Protein AF-A0A3B9KZQ4-F1 (afdb_monomer_lite)

Radius of gyration: 19.82 Å; chains: 1; bounding box: 45×34×45 Å

Secondary structure (DSSP, 8-state):
--HHHHT--S-SEEEEEEEEEEETTEEEEEEEEEEEE-SSSS-EEEEEEEEEEEEE----S-THHHHHHHHHHHHHHHHHHHHHHHHHHH-S-----SSSSPP-S---

Structure (mmCIF, N/CA/C/O backbone):
data_AF-A0A3B9KZQ4-F1
#
_entry.id   AF-A0A3B9KZQ4-F1
#
loop_
_atom_site.group_PDB
_atom_site.id
_atom_site.type_symbol
_atom_site.label_atom_id
_atom_site.label_alt_id
_atom_site.label_comp_id
_atom_site.label_asym_id
_atom_site.label_entity_id
_atom_site.label_seq_id
_atom_site.pdbx_PDB_ins_code
_atom_site.Cartn_x
_atom_site.Cartn_y
_atom_site.Cartn_z
_atom_site.occupancy
_atom_site.B_iso_or_equiv
_atom_site.auth_seq_id
_atom_site.auth_comp_id
_atom_site.auth_asym_id
_atom_site.auth_atom_id
_atom_site.pdbx_PDB_model_num
ATOM 1 N N . PRO A 1 1 ? -2.967 9.469 5.541 1.00 55.41 1 PRO A N 1
ATOM 2 C CA . PRO A 1 1 ? -2.498 8.420 6.485 1.00 55.41 1 PRO A CA 1
ATOM 3 C C . PRO A 1 1 ? -1.620 8.899 7.662 1.00 55.41 1 PRO A C 1
ATOM 5 O O . PRO A 1 1 ? -1.687 8.282 8.711 1.00 55.41 1 PRO A O 1
ATOM 8 N N . ARG A 1 2 ? -0.853 10.004 7.577 1.00 54.88 2 ARG A N 1
ATOM 9 C CA . ARG A 1 2 ? -0.024 10.456 8.726 1.00 54.88 2 ARG A CA 1
ATOM 10 C C . ARG A 1 2 ? -0.800 11.050 9.914 1.00 54.88 2 ARG A C 1
ATOM 12 O O . ARG A 1 2 ? -0.417 10.838 11.056 1.00 54.88 2 ARG A O 1
ATOM 19 N N . ARG A 1 3 ? -1.896 11.787 9.669 1.00 61.91 3 ARG A N 1
ATOM 20 C CA . ARG A 1 3 ? -2.719 12.399 10.744 1.00 61.91 3 ARG A CA 1
ATOM 21 C C . ARG A 1 3 ? -3.453 11.368 11.600 1.00 61.91 3 ARG A C 1
ATOM 23 O O . ARG A 1 3 ? -3.637 11.598 12.790 1.00 61.91 3 ARG A O 1
ATOM 30 N N . ASP A 1 4 ? -3.825 10.247 10.989 1.00 66.62 4 ASP A N 1
ATOM 31 C CA . ASP A 1 4 ? -4.449 9.094 11.649 1.00 66.62 4 ASP A CA 1
ATOM 32 C C . ASP A 1 4 ? -3.556 8.462 12.715 1.00 66.62 4 ASP A C 1
ATOM 34 O O . ASP A 1 4 ? -4.041 7.815 13.629 1.00 66.62 4 ASP A O 1
ATOM 38 N N . MET A 1 5 ? -2.250 8.682 12.597 1.00 64.38 5 MET A N 1
ATOM 39 C CA . MET A 1 5 ? -1.235 8.139 13.483 1.00 64.38 5 MET A CA 1
ATOM 40 C C . MET A 1 5 ? -0.761 9.151 14.531 1.00 64.38 5 MET A C 1
ATOM 42 O O . MET A 1 5 ? -0.470 8.767 15.657 1.00 64.38 5 MET A O 1
ATOM 46 N N . THR A 1 6 ? -0.639 10.435 14.173 1.00 65.69 6 THR A N 1
ATOM 47 C CA . THR A 1 6 ? -0.028 11.446 15.058 1.00 65.69 6 THR A CA 1
ATOM 48 C C . THR A 1 6 ? -1.026 12.326 15.794 1.00 65.69 6 THR A C 1
ATOM 50 O O . THR A 1 6 ? -0.656 12.978 16.763 1.00 65.69 6 THR A O 1
ATOM 53 N N . THR A 1 7 ? -2.263 12.434 15.304 1.00 72.94 7 THR A N 1
ATOM 54 C CA . THR A 1 7 ? -3.231 13.432 15.796 1.00 72.94 7 THR A CA 1
ATOM 55 C C . THR A 1 7 ? -4.569 12.824 16.192 1.00 72.94 7 THR A C 1
ATOM 57 O O . THR A 1 7 ? -5.278 13.403 17.006 1.00 72.94 7 THR A O 1
ATOM 60 N N . ARG A 1 8 ? -4.956 11.708 15.576 1.00 81.56 8 ARG A N 1
ATOM 61 C CA . ARG A 1 8 ? -6.271 11.094 15.755 1.00 81.56 8 ARG A CA 1
ATOM 62 C C . ARG A 1 8 ? -6.164 9.893 16.694 1.00 81.56 8 ARG A C 1
ATOM 64 O O . ARG A 1 8 ? -5.435 8.954 16.402 1.00 81.56 8 ARG A O 1
ATOM 71 N N . ASP A 1 9 ? -6.939 9.903 17.765 1.00 86.00 9 ASP A N 1
ATOM 72 C CA . ASP A 1 9 ? -7.138 8.788 18.703 1.00 86.00 9 ASP A CA 1
ATOM 73 C C . ASP A 1 9 ? -8.635 8.527 18.980 1.00 86.00 9 ASP A C 1
ATOM 75 O O . ASP A 1 9 ? -9.010 7.732 19.836 1.00 86.00 9 ASP A O 1
ATOM 79 N N . ASP A 1 10 ? -9.502 9.184 18.212 1.00 90.38 10 ASP A N 1
ATOM 80 C CA . ASP A 1 10 ? -10.956 9.258 18.365 1.00 90.38 10 ASP A CA 1
ATOM 81 C C . ASP A 1 10 ? -11.717 8.140 17.627 1.00 90.38 10 ASP A C 1
ATOM 83 O O . ASP A 1 10 ? -12.944 8.161 17.553 1.00 90.38 10 ASP A O 1
ATOM 87 N N . TYR A 1 11 ? -11.018 7.148 17.069 1.00 91.88 11 TYR A N 1
ATOM 88 C CA . TYR A 1 11 ? -11.616 5.954 16.469 1.00 91.88 11 TYR A CA 1
ATOM 89 C C . TYR A 1 11 ? -10.746 4.714 16.696 1.00 91.88 11 TYR A C 1
ATOM 91 O O . TYR A 1 11 ? -9.567 4.807 17.022 1.00 91.88 11 TYR A O 1
ATOM 99 N N . HIS A 1 12 ? -11.343 3.536 16.516 1.00 90.38 12 HIS A N 1
ATOM 100 C CA . HIS A 1 12 ? -10.723 2.253 16.848 1.00 90.38 12 HIS A CA 1
ATOM 101 C C . HIS A 1 12 ? -10.276 1.471 15.609 1.00 90.38 12 HIS A C 1
ATOM 103 O O . HIS A 1 12 ? -9.257 0.789 15.645 1.00 90.38 12 HIS A O 1
ATOM 109 N N . ALA A 1 13 ? -11.039 1.548 14.515 1.00 89.56 13 ALA A N 1
ATOM 110 C CA . ALA A 1 13 ? -10.764 0.792 13.297 1.00 89.56 13 ALA A CA 1
ATOM 111 C C . ALA A 1 13 ? -11.096 1.593 12.035 1.00 89.56 13 ALA A C 1
ATOM 113 O O . ALA A 1 13 ? -11.920 2.509 12.065 1.00 89.56 13 ALA A O 1
ATOM 114 N N . ILE A 1 14 ? -10.481 1.211 10.915 1.00 90.69 14 ILE A N 1
ATOM 115 C CA . ILE A 1 14 ? -10.870 1.667 9.580 1.00 90.69 14 ILE A CA 1
ATOM 116 C C . ILE A 1 14 ? -11.514 0.489 8.856 1.00 90.69 14 ILE A C 1
ATOM 118 O O . ILE A 1 14 ? -10.882 -0.548 8.675 1.00 90.69 14 ILE A O 1
ATOM 122 N N . ASN A 1 15 ? -12.757 0.661 8.419 1.00 93.00 15 ASN A N 1
ATOM 123 C CA . ASN A 1 15 ? -13.364 -0.223 7.433 1.00 93.00 15 ASN A CA 1
ATOM 124 C C . ASN A 1 15 ? -13.046 0.331 6.045 1.00 93.00 15 ASN A C 1
ATOM 126 O O . ASN A 1 15 ? -13.609 1.353 5.648 1.00 93.00 15 ASN A O 1
ATOM 130 N N . ALA A 1 16 ? -12.092 -0.306 5.371 1.00 93.88 16 ALA A N 1
ATOM 131 C CA . ALA A 1 16 ? -11.549 0.136 4.096 1.00 93.88 16 ALA A CA 1
ATOM 132 C C . ALA A 1 16 ? -12.045 -0.756 2.957 1.00 93.88 16 ALA A C 1
ATOM 134 O O . ALA A 1 16 ? -11.831 -1.970 2.967 1.00 93.88 16 ALA A O 1
ATOM 135 N N . MET A 1 17 ? -12.651 -0.144 1.943 1.00 95.12 17 MET A N 1
ATOM 136 C CA . MET A 1 17 ? -13.037 -0.808 0.704 1.00 95.12 17 MET A CA 1
ATOM 137 C C . MET A 1 17 ? -12.280 -0.199 -0.474 1.00 95.12 17 MET A C 1
ATOM 139 O O . MET A 1 17 ? -12.199 1.017 -0.623 1.00 95.12 17 MET A O 1
ATOM 143 N N . ASN A 1 18 ? -11.737 -1.065 -1.331 1.00 95.75 18 ASN A N 1
ATOM 144 C CA . ASN A 1 18 ? -11.041 -0.672 -2.550 1.00 95.75 18 ASN A CA 1
ATOM 145 C C . ASN A 1 18 ? -11.771 -1.263 -3.754 1.00 95.75 18 ASN A C 1
ATOM 147 O O . ASN A 1 18 ? -11.949 -2.480 -3.833 1.00 95.75 18 ASN A O 1
ATOM 151 N N . ARG A 1 19 ? -12.158 -0.422 -4.714 1.00 97.06 19 ARG A N 1
ATOM 152 C CA . ARG A 1 19 ? -12.766 -0.852 -5.975 1.00 97.06 19 ARG A CA 1
ATOM 153 C C . ARG A 1 19 ? -11.877 -0.452 -7.140 1.00 97.06 19 ARG A C 1
ATOM 155 O O . ARG A 1 19 ? -11.553 0.717 -7.305 1.00 97.06 19 ARG A O 1
ATOM 162 N N . HIS A 1 20 ? -11.514 -1.440 -7.947 1.00 96.88 20 HIS A N 1
ATOM 163 C CA . HIS A 1 20 ? -10.725 -1.251 -9.157 1.00 96.88 20 HIS A CA 1
ATOM 164 C C . HIS A 1 20 ? -11.634 -1.435 -10.366 1.00 96.88 20 HIS A C 1
ATOM 166 O O . HIS A 1 20 ? -12.317 -2.453 -10.481 1.00 96.88 20 HIS A O 1
ATOM 172 N N . VAL A 1 21 ? -11.661 -0.446 -11.255 1.00 97.25 21 VAL A N 1
ATOM 173 C CA . VAL A 1 21 ? -12.479 -0.471 -12.470 1.00 97.25 21 VAL A CA 1
ATOM 174 C C . VAL A 1 21 ? -11.578 -0.260 -13.673 1.00 97.25 21 VAL A C 1
ATOM 176 O O . VAL A 1 21 ? -10.954 0.789 -13.807 1.00 97.25 21 VAL A O 1
ATOM 179 N N . ILE A 1 22 ? -11.533 -1.252 -14.559 1.00 97.06 22 ILE A N 1
ATOM 180 C CA . ILE A 1 22 ? -10.844 -1.144 -15.847 1.00 97.06 22 ILE A CA 1
ATOM 181 C C . ILE A 1 22 ? -11.699 -0.279 -16.777 1.00 97.06 22 ILE A C 1
ATOM 183 O O . ILE A 1 22 ? -12.907 -0.485 -16.899 1.00 97.06 22 ILE A O 1
ATOM 187 N N . THR A 1 23 ? -11.075 0.689 -17.438 1.00 95.62 23 THR A N 1
ATOM 188 C CA . THR A 1 23 ? -11.708 1.595 -18.400 1.00 95.62 23 THR A CA 1
ATOM 189 C C . THR A 1 23 ? -11.008 1.480 -19.759 1.00 95.62 23 THR A C 1
ATOM 191 O O . THR A 1 23 ? -9.889 0.972 -19.833 1.00 95.62 23 THR A O 1
ATOM 194 N N . PRO A 1 24 ? -11.600 1.978 -20.861 1.00 96.00 24 PRO A N 1
ATOM 195 C CA . PRO A 1 24 ? -10.936 1.960 -22.169 1.00 96.00 24 PRO A CA 1
ATOM 196 C C . PRO A 1 24 ? -9.599 2.719 -22.230 1.00 96.00 24 PRO A C 1
ATOM 198 O O . PRO A 1 24 ? -8.838 2.534 -23.173 1.00 96.00 24 PRO A O 1
ATOM 201 N N . TRP A 1 25 ? -9.318 3.588 -21.255 1.00 93.50 25 TRP A N 1
ATOM 202 C CA . TRP A 1 25 ? -8.137 4.458 -21.216 1.00 93.50 25 TRP A CA 1
ATOM 203 C C . TRP A 1 25 ? -7.196 4.160 -20.037 1.00 93.50 25 TRP A C 1
ATOM 205 O O . TRP A 1 25 ? -6.231 4.895 -19.824 1.00 93.50 25 TRP A O 1
ATOM 215 N N . GLY A 1 26 ? -7.458 3.103 -19.262 1.00 95.50 26 GLY A N 1
ATOM 216 C CA . GLY A 1 26 ? -6.654 2.732 -18.102 1.00 95.50 26 GLY A CA 1
ATOM 217 C C . GLY A 1 26 ? -7.492 2.076 -17.013 1.00 95.50 26 GLY A C 1
ATOM 218 O O . GLY A 1 26 ? -8.271 1.163 -17.281 1.00 95.50 26 GLY A O 1
ATOM 219 N N . TRP A 1 27 ? -7.333 2.523 -15.771 1.00 97.50 27 TRP A N 1
ATOM 220 C CA . TRP A 1 27 ? -8.146 2.045 -14.658 1.00 97.50 27 TRP A CA 1
ATOM 221 C C . TRP A 1 27 ? -8.339 3.118 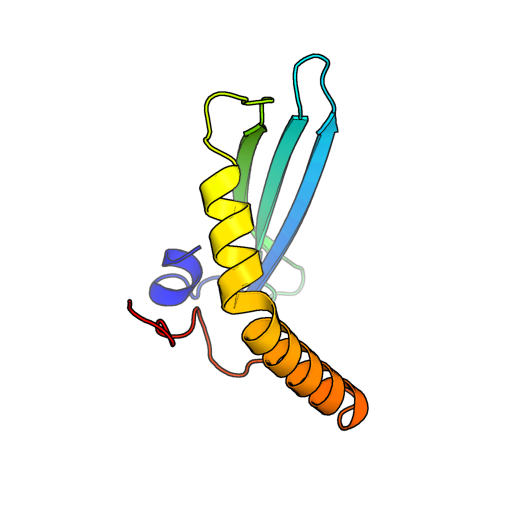-13.594 1.00 97.50 27 TRP A C 1
ATOM 223 O O . TRP A 1 27 ? -7.609 4.106 -13.503 1.00 97.50 27 TRP A O 1
ATOM 233 N N . VAL A 1 28 ? -9.376 2.921 -12.798 1.00 97.56 28 VAL A N 1
ATOM 234 C CA . VAL A 1 28 ? -9.750 3.785 -11.689 1.00 97.56 28 VAL A CA 1
ATOM 235 C C . VAL A 1 28 ? -9.707 2.970 -10.409 1.00 97.56 28 VAL A C 1
ATOM 237 O O . VAL A 1 28 ? -10.155 1.823 -10.384 1.00 97.56 28 VAL A O 1
ATOM 240 N N . HIS A 1 29 ? -9.189 3.580 -9.350 1.00 97.69 29 H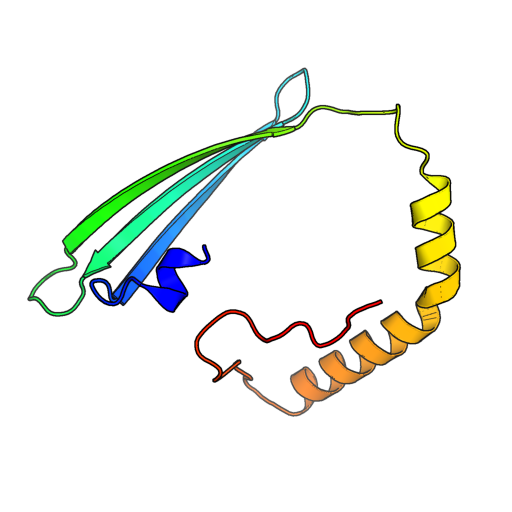IS A N 1
ATOM 241 C CA . HIS A 1 29 ? -9.199 3.054 -7.995 1.00 97.69 29 HIS A CA 1
ATOM 242 C C . HIS A 1 29 ? -10.032 3.970 -7.115 1.00 97.69 29 HIS A C 1
ATOM 244 O O . HIS A 1 29 ? -9.651 5.106 -6.840 1.00 97.69 29 HIS A O 1
ATOM 250 N N . GLU A 1 30 ? -11.176 3.465 -6.684 1.00 96.69 30 GLU A N 1
ATOM 251 C CA . GLU A 1 30 ? -12.006 4.110 -5.680 1.00 96.69 30 GLU A CA 1
ATOM 252 C C . GLU A 1 30 ? -11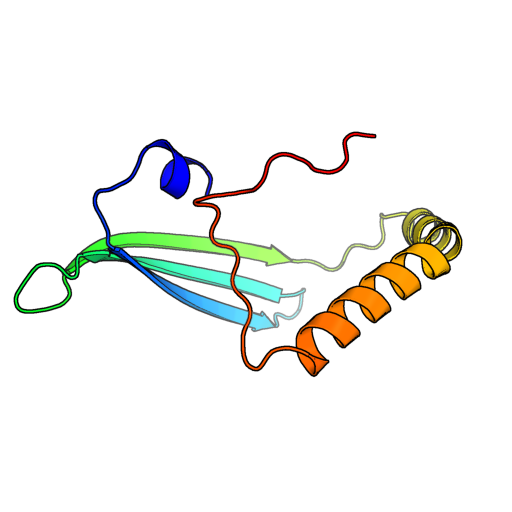.658 3.536 -4.305 1.00 96.69 30 GLU A C 1
ATOM 254 O O . GLU A 1 30 ? -11.586 2.316 -4.118 1.00 96.69 30 GLU A O 1
ATOM 259 N N . GLN A 1 31 ? -11.435 4.430 -3.351 1.00 96.25 31 GLN A N 1
ATOM 260 C CA . GLN A 1 31 ? -11.185 4.121 -1.952 1.00 96.25 31 GLN A CA 1
ATOM 261 C C . GLN A 1 31 ? -12.355 4.649 -1.138 1.00 96.25 31 GLN A C 1
ATOM 263 O O . GLN A 1 31 ? -12.702 5.820 -1.256 1.00 96.25 31 GLN A O 1
ATOM 268 N N . ASP A 1 32 ? -12.938 3.802 -0.304 1.00 95.75 32 ASP A N 1
ATOM 269 C CA . ASP A 1 32 ? -14.020 4.164 0.601 1.00 95.75 32 ASP A CA 1
ATOM 270 C C . ASP A 1 32 ? -13.665 3.687 2.007 1.00 95.75 32 ASP A C 1
ATOM 272 O O . ASP A 1 32 ? -13.700 2.492 2.309 1.00 95.75 32 ASP A O 1
ATOM 276 N N . ASN A 1 33 ? -13.256 4.635 2.845 1.00 94.44 33 ASN A N 1
ATOM 277 C CA . ASN A 1 33 ? -12.713 4.370 4.167 1.00 94.44 33 ASN A CA 1
ATOM 278 C C . ASN A 1 33 ? -13.620 4.985 5.229 1.00 94.44 33 ASN A C 1
ATOM 280 O O . ASN A 1 33 ? -13.763 6.204 5.312 1.00 94.44 33 ASN A O 1
ATOM 284 N N . SER A 1 34 ? -14.198 4.148 6.087 1.00 95.56 34 SER A N 1
ATOM 285 C CA . SER A 1 34 ? -14.972 4.596 7.247 1.00 95.56 34 SER A CA 1
ATOM 286 C C . SER A 1 34 ? -14.163 4.433 8.530 1.00 95.56 34 SER A C 1
ATOM 288 O O . SER A 1 34 ? -13.699 3.336 8.835 1.00 95.56 34 SER A O 1
ATOM 290 N N . LYS A 1 35 ? -14.021 5.511 9.306 1.00 93.62 35 LYS A N 1
ATOM 291 C CA . LYS A 1 35 ? -13.441 5.492 10.658 1.00 93.62 35 LYS A CA 1
ATOM 292 C C . LYS A 1 35 ? -14.520 5.068 11.649 1.00 93.62 35 LYS A C 1
ATOM 294 O O . LYS A 1 35 ? -15.572 5.705 11.699 1.00 93.62 35 LYS A O 1
ATOM 299 N N . ILE A 1 36 ? -14.274 4.013 12.420 1.00 95.31 36 ILE A N 1
ATOM 300 C CA . ILE A 1 36 ? -15.283 3.362 13.263 1.00 95.31 36 ILE A CA 1
ATOM 301 C C . ILE A 1 36 ? -14.902 3.442 14.742 1.00 95.31 36 ILE A C 1
ATOM 303 O O . ILE A 1 36 ? -13.784 3.102 15.135 1.00 95.31 36 ILE A O 1
ATOM 307 N N . ILE A 1 37 ? -15.864 3.849 15.570 1.00 95.75 37 ILE A N 1
ATOM 308 C CA . ILE A 1 37 ? -15.820 3.778 17.030 1.00 95.75 37 ILE A CA 1
ATOM 309 C C . ILE A 1 37 ? -16.487 2.469 17.476 1.00 95.75 37 ILE A C 1
ATOM 311 O O . ILE A 1 37 ? -17.597 2.167 17.041 1.00 95.75 37 ILE A O 1
ATOM 315 N N . LEU A 1 38 ? -15.809 1.698 18.331 1.00 95.69 38 LEU A N 1
ATOM 316 C CA . LEU A 1 38 ? -16.227 0.361 18.775 1.00 95.69 38 LEU A CA 1
ATOM 317 C C . LEU A 1 38 ? -16.504 0.270 20.286 1.00 95.69 38 LEU A C 1
ATOM 319 O O . LEU A 1 38 ? -16.730 -0.818 20.798 1.00 95.69 38 LEU A O 1
ATOM 323 N N . SER A 1 39 ? -16.470 1.389 21.013 1.00 94.31 39 SER A N 1
ATOM 324 C CA . SER A 1 39 ? -16.618 1.421 22.475 1.00 94.31 39 SER A CA 1
ATOM 325 C C . SER A 1 39 ? -18.071 1.431 22.981 1.00 94.31 39 SER A C 1
ATOM 327 O O . SER A 1 39 ? -18.277 1.440 24.191 1.00 94.31 39 SER A O 1
ATOM 329 N N . GLY A 1 40 ? -19.068 1.458 22.089 1.00 90.81 40 GLY A N 1
ATOM 330 C CA . GLY A 1 40 ? -20.498 1.424 22.432 1.00 90.81 40 GLY A CA 1
ATOM 331 C C . GLY A 1 40 ? -21.165 0.080 22.118 1.00 90.81 40 GLY A C 1
ATOM 332 O O . GLY A 1 40 ? -20.514 -0.850 21.651 1.00 90.81 40 GLY A O 1
ATOM 333 N N . ASP A 1 41 ? -22.485 0.001 22.314 1.00 94.38 41 ASP A N 1
ATOM 334 C CA . ASP A 1 41 ? -23.278 -1.221 22.069 1.00 94.38 41 ASP A CA 1
ATOM 335 C C . ASP A 1 41 ? -23.275 -1.671 20.596 1.00 94.38 41 ASP A C 1
ATOM 337 O O . ASP A 1 41 ? -23.534 -2.836 20.289 1.00 94.38 41 ASP A O 1
ATOM 341 N N . ALA A 1 42 ? -22.991 -0.748 19.673 1.00 95.38 42 ALA A N 1
ATOM 342 C CA . ALA A 1 42 ? -22.881 -1.012 18.245 1.00 95.38 42 ALA A CA 1
ATOM 343 C C . ALA A 1 42 ? -21.773 -0.156 17.599 1.00 95.38 42 ALA A C 1
ATOM 345 O O . ALA A 1 42 ? -21.490 0.946 18.082 1.00 95.38 42 ALA A O 1
ATOM 346 N N . PRO A 1 43 ? -21.169 -0.614 16.483 1.00 95.75 43 PRO A N 1
ATOM 347 C CA . PRO A 1 43 ? -20.203 0.178 15.728 1.00 95.75 43 PRO A CA 1
ATOM 348 C C . PRO A 1 43 ? -20.794 1.504 15.234 1.00 95.75 43 PRO A C 1
ATOM 350 O O . PRO A 1 43 ? -21.832 1.520 14.571 1.00 95.75 43 PRO A O 1
ATOM 353 N N . GLN A 1 44 ? -20.098 2.612 15.491 1.00 97.06 44 GLN A N 1
ATOM 354 C CA . GLN A 1 44 ? -20.479 3.942 15.011 1.00 97.06 44 GLN A CA 1
ATOM 355 C C . GLN A 1 44 ? -19.470 4.453 13.982 1.00 97.06 44 GLN A C 1
ATOM 357 O O . GLN A 1 44 ? -18.267 4.467 14.235 1.00 97.06 44 GLN A O 1
ATOM 362 N N . ILE A 1 45 ? -19.956 4.939 12.837 1.00 95.81 45 ILE A N 1
ATOM 363 C CA . ILE A 1 45 ? -19.114 5.635 11.858 1.00 95.81 45 ILE A CA 1
ATOM 364 C C . ILE A 1 45 ? -18.894 7.070 12.337 1.00 95.81 45 ILE A C 1
ATOM 366 O O . ILE A 1 45 ? -19.844 7.836 12.490 1.00 95.81 45 ILE A O 1
ATOM 370 N N . LEU A 1 46 ? -17.634 7.432 12.556 1.00 94.81 46 LEU A N 1
ATOM 371 C CA . LEU A 1 46 ? -17.226 8.785 12.922 1.00 94.81 46 LEU A CA 1
ATOM 372 C C . LEU A 1 46 ? -17.037 9.672 11.691 1.00 94.81 46 LEU A C 1
ATOM 374 O O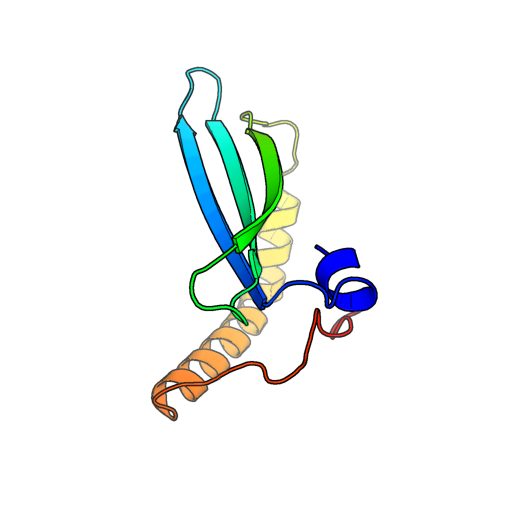 . LEU A 1 46 ? -17.435 10.833 11.681 1.00 94.81 46 LEU A O 1
ATOM 378 N N . ALA A 1 47 ? -16.403 9.129 10.655 1.00 93.56 47 ALA A N 1
ATOM 379 C CA . ALA A 1 47 ? -16.151 9.830 9.407 1.00 93.56 47 ALA A CA 1
ATOM 380 C C . ALA A 1 47 ? -16.036 8.832 8.258 1.00 93.56 47 ALA A C 1
ATOM 382 O O . ALA A 1 47 ? -15.639 7.683 8.466 1.00 93.56 47 ALA A O 1
ATOM 383 N N . ARG A 1 48 ? -16.342 9.299 7.049 1.00 93.94 48 ARG A N 1
ATOM 384 C CA . ARG A 1 48 ? -16.153 8.558 5.804 1.00 93.94 48 ARG A CA 1
ATOM 385 C C . ARG A 1 48 ? -15.313 9.395 4.854 1.00 93.94 48 ARG A C 1
ATOM 387 O O . ARG A 1 48 ? -15.592 10.575 4.656 1.00 93.94 48 ARG A O 1
ATOM 394 N N . GLU A 1 49 ? -14.291 8.777 4.291 1.00 91.56 49 GLU A N 1
ATOM 395 C CA . GLU A 1 49 ? -13.356 9.383 3.356 1.00 91.56 49 GLU A CA 1
ATOM 396 C C . GLU A 1 49 ? -13.443 8.627 2.033 1.00 91.56 49 GLU A C 1
ATOM 398 O O . GLU A 1 49 ? -13.325 7.402 2.010 1.00 91.56 49 GLU A O 1
ATOM 403 N N . MET A 1 50 ? -13.655 9.363 0.942 1.00 93.50 50 MET A N 1
ATOM 404 C CA . MET A 1 50 ? -13.669 8.810 -0.409 1.00 93.50 50 MET A CA 1
ATOM 405 C C . MET A 1 50 ? -12.467 9.335 -1.192 1.00 93.50 50 MET A C 1
ATOM 407 O O . MET A 1 50 ? -12.222 10.541 -1.222 1.00 93.50 50 MET A O 1
ATOM 411 N N . GLY A 1 51 ? -11.724 8.428 -1.816 1.00 94.00 51 GLY A N 1
ATOM 412 C CA . GLY A 1 51 ? -10.587 8.724 -2.681 1.00 94.00 51 GLY A CA 1
ATOM 413 C C . GLY A 1 51 ? -10.824 8.181 -4.082 1.00 94.00 51 GLY A C 1
ATOM 414 O O . GLY A 1 51 ? -11.413 7.114 -4.244 1.00 94.00 51 GLY A O 1
ATOM 415 N N . LEU A 1 52 ? -10.362 8.911 -5.093 1.00 95.88 52 LEU A N 1
ATOM 416 C CA . LEU A 1 52 ? -10.414 8.477 -6.482 1.00 95.88 52 LEU A CA 1
ATOM 417 C C . LEU A 1 52 ? -9.051 8.698 -7.124 1.00 95.88 52 LEU A C 1
ATOM 419 O O . LEU A 1 52 ? -8.663 9.838 -7.374 1.00 95.88 52 LEU A O 1
ATOM 423 N N . ASN A 1 53 ? -8.354 7.608 -7.424 1.00 96.44 53 ASN A N 1
ATOM 424 C CA . ASN A 1 53 ? -7.120 7.650 -8.193 1.00 96.44 53 ASN A CA 1
ATOM 425 C C . ASN A 1 53 ? -7.407 7.174 -9.616 1.00 96.44 53 ASN A C 1
ATOM 427 O O . ASN A 1 53 ? -8.090 6.171 -9.833 1.00 96.44 53 ASN A O 1
ATOM 431 N N . THR A 1 54 ? -6.884 7.899 -10.599 1.00 96.62 54 THR A N 1
ATOM 432 C CA . THR A 1 54 ? -6.988 7.537 -12.014 1.00 96.62 54 THR A CA 1
ATOM 433 C C . THR A 1 54 ? -5.617 7.183 -12.543 1.00 96.62 54 THR A C 1
ATOM 435 O O . THR A 1 54 ? -4.684 7.973 -12.410 1.00 96.62 54 THR A O 1
ATOM 438 N N . TYR A 1 55 ? -5.526 6.044 -13.206 1.00 95.50 55 TYR A N 1
ATOM 439 C CA . TYR A 1 55 ? -4.290 5.542 -13.771 1.00 95.50 55 TYR A CA 1
ATOM 440 C C . TYR A 1 55 ? -4.457 5.442 -15.273 1.00 95.50 55 TYR A C 1
ATOM 442 O O . TYR A 1 55 ? -5.419 4.854 -15.774 1.00 95.50 55 TYR A O 1
ATOM 450 N N . ARG A 1 56 ? -3.512 6.037 -15.989 1.00 93.81 56 ARG A N 1
ATOM 451 C CA . ARG A 1 56 ? -3.413 5.947 -17.440 1.00 93.81 56 ARG A CA 1
ATOM 452 C C . ARG A 1 56 ? -2.145 5.204 -17.789 1.00 93.81 56 ARG A C 1
ATOM 454 O O . ARG A 1 56 ? -1.195 5.192 -17.011 1.00 93.81 56 ARG A O 1
ATOM 461 N N . ARG A 1 57 ? -2.159 4.573 -18.958 1.00 88.56 57 ARG A N 1
ATOM 462 C CA . ARG A 1 57 ? -0.919 4.102 -19.556 1.00 88.56 57 ARG A CA 1
ATOM 463 C C . ARG A 1 57 ? -0.054 5.322 -19.867 1.00 88.56 57 ARG A C 1
ATOM 465 O O . ARG A 1 57 ? -0.568 6.297 -20.407 1.00 88.56 57 ARG A O 1
ATOM 472 N N . ASP A 1 58 ? 1.212 5.216 -19.512 1.00 86.69 58 ASP A N 1
ATOM 473 C CA . ASP A 1 58 ? 2.252 6.206 -19.741 1.00 86.69 58 ASP A CA 1
ATOM 474 C C . ASP A 1 58 ? 3.455 5.473 -20.341 1.00 86.69 58 ASP A C 1
ATOM 476 O O . ASP A 1 58 ? 3.775 4.362 -19.904 1.00 86.69 58 ASP A O 1
ATOM 480 N N . ASP A 1 59 ? 4.046 6.039 -21.387 1.00 88.75 59 ASP A N 1
ATOM 481 C CA . ASP A 1 59 ? 5.243 5.536 -22.065 1.00 88.75 59 ASP A CA 1
ATOM 482 C C . ASP A 1 59 ? 6.377 6.572 -22.123 1.00 88.75 59 ASP A C 1
ATOM 484 O O . ASP A 1 59 ? 7.432 6.289 -22.685 1.00 88.75 59 ASP A O 1
ATOM 488 N N . ASP A 1 60 ? 6.198 7.723 -21.466 1.00 89.62 60 ASP A N 1
ATOM 489 C CA . ASP A 1 60 ? 7.192 8.798 -21.378 1.00 89.62 60 ASP A CA 1
ATOM 490 C C . ASP A 1 60 ? 8.270 8.537 -20.301 1.00 89.62 60 ASP A C 1
ATOM 492 O O . ASP A 1 60 ? 9.232 9.298 -20.171 1.00 89.62 60 ASP A O 1
ATOM 496 N N . PHE A 1 61 ? 8.137 7.462 -19.518 1.00 85.56 61 PHE A N 1
ATOM 497 C CA . PHE A 1 61 ? 9.112 7.073 -18.502 1.00 85.56 61 PHE A CA 1
ATOM 498 C C . PHE A 1 61 ? 10.198 6.140 -19.059 1.00 85.56 61 PHE A C 1
ATOM 500 O O . PHE A 1 61 ? 9.910 5.072 -19.600 1.00 85.56 61 PHE A O 1
ATOM 507 N N . GLU A 1 62 ? 11.465 6.496 -18.837 1.00 90.69 62 GLU A N 1
ATOM 508 C CA . GLU A 1 62 ? 12.620 5.665 -19.188 1.00 90.69 62 GLU A CA 1
ATOM 509 C C . GLU A 1 62 ? 12.694 4.423 -18.286 1.00 90.69 62 GLU A C 1
ATOM 511 O O . GLU A 1 62 ? 13.191 4.450 -17.157 1.00 90.69 62 GLU A O 1
ATOM 516 N N . THR A 1 63 ? 12.182 3.296 -18.788 1.00 90.19 63 THR A N 1
ATOM 517 C CA . THR A 1 63 ? 12.090 2.046 -18.019 1.00 90.19 63 THR A CA 1
ATOM 518 C C . THR A 1 63 ? 13.448 1.439 -17.671 1.00 90.19 63 THR A C 1
ATOM 520 O O . THR A 1 63 ? 13.522 0.633 -16.742 1.00 90.19 63 THR A O 1
ATOM 523 N N . GLU A 1 64 ? 14.511 1.832 -18.383 1.00 94.94 64 GLU A N 1
ATOM 524 C CA . GLU A 1 64 ? 15.882 1.352 -18.163 1.00 94.94 64 GLU A CA 1
ATOM 525 C C . GLU A 1 64 ? 16.358 1.634 -16.731 1.00 94.94 64 GLU A C 1
ATOM 527 O O . GLU A 1 64 ? 16.942 0.764 -16.092 1.00 94.94 64 GLU A O 1
ATOM 532 N N . ILE A 1 65 ? 15.972 2.781 -16.159 1.00 93.12 65 ILE A N 1
ATOM 533 C CA . ILE A 1 65 ? 16.292 3.153 -14.771 1.00 93.12 65 ILE A CA 1
ATOM 534 C C . ILE A 1 65 ? 15.785 2.093 -13.781 1.00 93.12 65 ILE A C 1
ATOM 536 O O . ILE A 1 65 ? 16.483 1.715 -12.836 1.00 93.12 65 ILE A O 1
ATOM 540 N N . ALA A 1 66 ? 14.564 1.593 -13.990 1.00 90.44 66 ALA A N 1
ATOM 541 C CA . ALA A 1 66 ? 13.972 0.584 -13.119 1.00 90.44 66 ALA A CA 1
ATOM 542 C C . ALA A 1 66 ? 14.656 -0.780 -13.290 1.00 90.44 66 ALA A C 1
ATOM 544 O O . ALA A 1 66 ? 14.900 -1.477 -12.302 1.00 90.44 66 ALA A O 1
ATOM 545 N N . THR A 1 67 ? 14.983 -1.161 -14.529 1.00 94.94 67 THR A N 1
ATOM 546 C CA . THR A 1 67 ? 15.660 -2.433 -14.807 1.00 94.94 67 THR A CA 1
ATOM 547 C C . THR A 1 67 ? 17.106 -2.441 -14.328 1.00 94.94 67 THR A C 1
ATOM 549 O O . THR A 1 67 ? 17.554 -3.468 -13.818 1.00 94.94 67 THR A O 1
ATOM 552 N N . ASP A 1 68 ? 17.813 -1.315 -14.416 1.00 96.81 68 ASP A N 1
ATOM 553 C CA . ASP A 1 68 ? 19.183 -1.161 -13.926 1.00 96.81 68 ASP A CA 1
ATOM 554 C C . ASP A 1 68 ? 19.226 -1.228 -12.403 1.00 96.81 68 ASP A C 1
ATOM 556 O O . ASP A 1 68 ? 20.019 -1.982 -11.836 1.00 96.81 68 ASP A O 1
ATOM 560 N N . TYR A 1 69 ? 18.314 -0.518 -11.728 1.00 95.88 69 TYR A N 1
ATOM 561 C CA . TYR A 1 69 ? 18.170 -0.616 -10.278 1.00 95.88 69 TYR A CA 1
ATOM 562 C C . TYR A 1 69 ? 17.867 -2.051 -9.843 1.00 95.88 69 TYR A C 1
ATOM 564 O O . TYR A 1 69 ? 18.522 -2.575 -8.938 1.00 95.88 69 TYR A O 1
ATOM 572 N N . TRP A 1 70 ? 16.897 -2.709 -10.490 1.00 95.94 70 TRP A N 1
ATOM 573 C CA . TRP A 1 70 ? 16.557 -4.094 -10.175 1.00 95.94 70 TRP A CA 1
ATOM 574 C C . TRP A 1 70 ? 17.756 -5.017 -10.379 1.00 95.94 70 TRP A C 1
ATOM 576 O O . TRP A 1 70 ? 18.099 -5.769 -9.474 1.00 95.94 70 TRP A O 1
ATOM 586 N N . SER A 1 71 ? 18.435 -4.922 -11.520 1.00 97.38 71 SER A N 1
ATOM 587 C CA . SER A 1 71 ? 19.594 -5.764 -11.834 1.00 97.38 71 SER A CA 1
ATOM 588 C C . SER A 1 71 ? 20.745 -5.537 -10.852 1.00 97.38 71 SER A C 1
ATOM 590 O O . SER A 1 71 ? 21.352 -6.499 -10.390 1.00 97.38 71 SER A O 1
ATOM 592 N N . GLY A 1 72 ? 21.006 -4.283 -10.470 1.00 97.31 72 GLY A N 1
ATOM 593 C CA . GLY A 1 72 ? 22.045 -3.924 -9.504 1.00 97.31 72 GLY A CA 1
ATOM 594 C C . GLY A 1 72 ? 21.719 -4.281 -8.050 1.00 97.31 72 GLY A C 1
ATOM 595 O O . GLY A 1 72 ? 22.628 -4.342 -7.225 1.00 97.31 72 GLY A O 1
ATOM 596 N N . THR A 1 73 ? 20.448 -4.528 -7.713 1.00 97.44 73 THR A N 1
ATOM 597 C CA . THR A 1 73 ? 20.006 -4.812 -6.331 1.00 97.44 73 THR A CA 1
ATOM 598 C C . THR A 1 73 ? 19.323 -6.172 -6.157 1.00 97.44 73 THR A C 1
ATOM 600 O O . THR A 1 73 ? 18.903 -6.513 -5.050 1.00 97.44 73 THR A O 1
ATOM 603 N N . ALA A 1 74 ? 19.231 -6.986 -7.213 1.00 97.62 74 ALA A N 1
ATOM 604 C CA . ALA A 1 74 ? 18.472 -8.237 -7.221 1.00 97.62 74 ALA A CA 1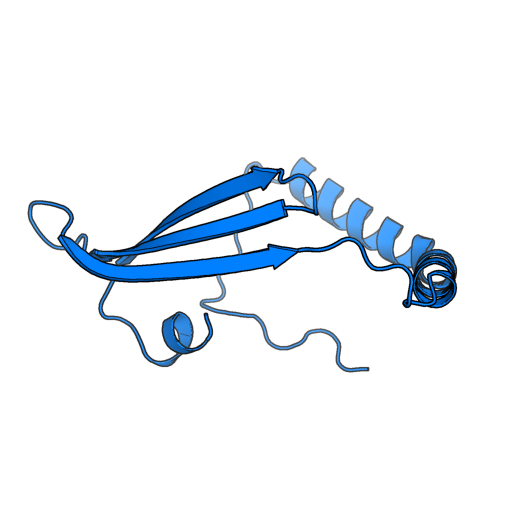
ATOM 605 C C . ALA A 1 74 ? 18.911 -9.217 -6.121 1.00 97.62 74 ALA A C 1
ATOM 607 O O . ALA A 1 74 ? 18.058 -9.811 -5.457 1.00 97.62 74 ALA A O 1
ATOM 608 N N . GLU A 1 75 ? 20.221 -9.362 -5.901 1.00 97.88 75 GLU A N 1
ATOM 609 C CA . GLU A 1 75 ? 20.780 -10.244 -4.868 1.00 97.88 75 GLU A CA 1
ATOM 610 C C . GLU A 1 75 ? 20.465 -9.752 -3.452 1.00 97.88 75 GLU A C 1
ATOM 612 O O . GLU A 1 75 ? 20.077 -10.545 -2.594 1.00 97.88 75 GLU A O 1
ATOM 617 N N . PHE A 1 76 ? 20.545 -8.439 -3.211 1.00 96.56 76 PHE A N 1
ATOM 618 C CA . PHE A 1 76 ? 20.134 -7.849 -1.936 1.00 96.56 76 PHE A CA 1
ATOM 619 C C . PHE A 1 76 ? 18.663 -8.169 -1.646 1.00 96.56 76 PHE A C 1
ATOM 621 O O . PHE A 1 76 ? 18.327 -8.683 -0.578 1.00 96.56 76 PHE A O 1
ATOM 628 N N . TRP A 1 77 ? 17.786 -7.940 -2.626 1.00 97.31 77 TRP A N 1
ATOM 629 C CA . TRP A 1 77 ? 16.363 -8.233 -2.476 1.00 97.31 77 TRP A CA 1
ATOM 630 C C . TRP A 1 77 ? 16.073 -9.730 -2.348 1.00 97.31 77 TRP A C 1
ATOM 632 O O . TRP A 1 77 ? 15.100 -10.095 -1.689 1.00 97.31 77 TRP A O 1
ATOM 642 N N . ALA A 1 78 ? 16.894 -10.601 -2.942 1.00 97.94 78 ALA A N 1
ATOM 643 C CA . ALA A 1 78 ? 16.821 -12.039 -2.701 1.00 97.94 78 ALA A CA 1
ATOM 644 C C . ALA A 1 78 ? 17.110 -12.366 -1.231 1.00 97.94 78 ALA A C 1
ATOM 646 O O . ALA A 1 78 ? 16.273 -12.993 -0.590 1.00 97.94 78 ALA A O 1
ATOM 647 N N . GLY A 1 79 ? 18.191 -11.827 -0.659 1.00 97.94 79 GLY A N 1
ATOM 648 C CA . GLY A 1 79 ? 18.502 -12.003 0.763 1.00 97.94 79 GLY A CA 1
ATOM 649 C C . GLY A 1 79 ? 17.402 -11.484 1.699 1.00 97.94 79 GLY A C 1
ATOM 650 O O . GLY A 1 79 ? 17.072 -12.134 2.691 1.00 97.94 79 GLY A O 1
ATOM 651 N N . VAL A 1 80 ? 16.772 -10.350 1.366 1.00 96.94 80 VAL A N 1
ATOM 652 C CA . VAL A 1 80 ? 15.614 -9.831 2.118 1.00 96.94 80 VAL A CA 1
ATOM 653 C C . VAL A 1 80 ? 14.441 -10.815 2.074 1.00 96.94 80 VAL A C 1
ATOM 655 O O . VAL A 1 80 ? 13.862 -11.119 3.118 1.00 96.94 80 VAL A O 1
ATOM 658 N N . ARG A 1 81 ? 14.093 -11.343 0.892 1.00 97.38 81 ARG A N 1
ATOM 659 C CA . ARG A 1 81 ? 13.006 -12.328 0.746 1.00 97.38 81 ARG A CA 1
ATOM 660 C C . ARG A 1 81 ? 13.304 -13.630 1.479 1.00 97.38 81 ARG A C 1
ATOM 662 O O . ARG A 1 81 ? 12.405 -14.162 2.125 1.00 97.38 81 ARG A O 1
ATOM 669 N N . ASP A 1 82 ? 14.540 -14.114 1.423 1.00 98.19 82 ASP A N 1
ATOM 670 C CA . ASP A 1 82 ? 14.954 -15.327 2.131 1.00 98.19 82 ASP A CA 1
ATOM 671 C C . ASP A 1 82 ? 14.813 -15.150 3.647 1.00 98.19 82 ASP A C 1
ATOM 673 O O . ASP A 1 82 ? 14.312 -16.033 4.345 1.00 98.19 82 ASP A O 1
ATOM 677 N N . HIS A 1 83 ? 15.179 -13.975 4.168 1.00 96.31 83 HIS A N 1
ATOM 678 C CA . HIS A 1 83 ? 15.023 -13.670 5.586 1.00 96.31 83 HIS A CA 1
ATOM 679 C C . HIS A 1 83 ? 13.552 -13.651 6.021 1.00 96.31 83 HIS A C 1
ATOM 681 O O . HIS A 1 83 ? 13.214 -14.237 7.049 1.00 96.31 83 HIS A O 1
ATOM 687 N N . TRP A 1 84 ? 12.677 -13.021 5.233 1.00 94.94 84 TRP A N 1
ATOM 688 C CA . TRP A 1 84 ? 11.236 -13.024 5.496 1.00 94.94 84 TRP A CA 1
ATOM 689 C C . TRP A 1 84 ? 10.633 -14.424 5.403 1.00 94.94 84 TRP A C 1
ATOM 691 O O . TRP A 1 84 ? 9.878 -14.810 6.291 1.00 94.94 84 TRP A O 1
ATOM 701 N N . SER A 1 85 ? 11.029 -15.204 4.396 1.00 96.06 85 SER A N 1
ATOM 702 C CA . SER A 1 85 ? 10.577 -16.592 4.224 1.00 96.06 85 SER A CA 1
ATOM 703 C C . SER A 1 85 ? 10.951 -17.453 5.433 1.00 96.06 85 SER A C 1
ATOM 705 O O . SER A 1 85 ? 10.170 -18.286 5.881 1.00 96.06 85 SER A O 1
ATOM 707 N N . ARG A 1 86 ? 12.138 -17.226 6.010 1.00 96.38 86 ARG A N 1
ATOM 708 C CA . ARG A 1 86 ? 12.570 -17.900 7.238 1.00 96.38 86 ARG A CA 1
ATOM 709 C C . ARG A 1 86 ? 11.712 -17.511 8.446 1.00 96.38 86 ARG A C 1
ATOM 711 O O . ARG A 1 86 ? 11.309 -18.394 9.192 1.00 96.38 86 ARG A O 1
ATOM 718 N N . ILE A 1 87 ? 11.420 -16.221 8.633 1.00 94.62 87 ILE A N 1
ATOM 719 C CA . ILE A 1 87 ? 10.550 -15.746 9.727 1.00 94.62 87 ILE A CA 1
ATOM 720 C C . ILE A 1 87 ? 9.154 -16.369 9.610 1.00 94.62 87 ILE A C 1
ATOM 722 O O . ILE A 1 87 ? 8.616 -16.847 10.605 1.00 94.62 87 ILE A O 1
ATOM 726 N N . GLU A 1 88 ? 8.589 -16.393 8.404 1.00 94.50 88 GLU A N 1
ATOM 727 C CA . GLU A 1 88 ? 7.286 -17.005 8.135 1.00 94.50 88 GLU A CA 1
ATOM 728 C C . GLU A 1 88 ? 7.283 -18.512 8.427 1.00 94.50 88 GLU A C 1
ATOM 730 O O . GLU A 1 88 ? 6.326 -19.027 8.996 1.00 94.50 88 GLU A O 1
ATOM 735 N N . ALA A 1 89 ? 8.364 -19.224 8.101 1.00 95.94 89 ALA A N 1
ATOM 736 C CA . ALA A 1 89 ? 8.478 -20.652 8.390 1.00 95.94 89 ALA A CA 1
ATOM 737 C C . ALA A 1 89 ? 8.666 -20.964 9.889 1.00 95.94 89 ALA A C 1
ATOM 739 O O . ALA A 1 89 ? 8.241 -22.022 10.354 1.00 95.94 89 ALA A O 1
ATOM 740 N N . GLU A 1 90 ? 9.326 -20.079 10.643 1.00 96.38 90 GLU A N 1
ATOM 741 C CA . GLU A 1 90 ? 9.620 -20.259 12.074 1.00 96.38 90 GLU A CA 1
ATOM 742 C C . GLU A 1 90 ? 8.446 -19.867 12.992 1.00 96.38 90 GLU A C 1
ATOM 744 O O . GLU A 1 90 ? 8.381 -20.333 14.134 1.00 96.38 90 GLU A O 1
ATOM 749 N N . HIS A 1 91 ? 7.514 -19.029 12.523 1.00 94.81 91 HIS A N 1
ATOM 750 C CA . HIS A 1 91 ? 6.451 -18.451 13.346 1.00 94.81 91 HIS A CA 1
ATOM 751 C C . HIS A 1 91 ? 5.063 -18.596 12.712 1.00 94.81 91 HIS A C 1
ATOM 753 O O . HIS A 1 91 ? 4.843 -18.188 11.581 1.00 94.81 91 HIS A O 1
ATOM 759 N N . GLU A 1 92 ? 4.085 -19.071 13.491 1.00 92.88 92 GLU A N 1
ATOM 760 C CA . GLU A 1 92 ? 2.677 -19.165 13.059 1.00 92.88 92 GLU A CA 1
ATOM 761 C C . GLU A 1 92 ? 2.065 -17.791 12.724 1.00 92.88 92 GLU A C 1
ATOM 763 O O . GLU A 1 92 ? 1.206 -17.678 11.852 1.00 92.88 92 GLU A O 1
ATOM 768 N N . ALA A 1 93 ? 2.517 -16.736 13.406 1.00 89.62 93 ALA A N 1
ATOM 769 C CA . ALA A 1 93 ? 2.155 -15.357 13.111 1.00 89.62 93 ALA A CA 1
ATOM 770 C C . ALA A 1 93 ? 3.258 -14.396 13.568 1.00 89.62 93 ALA A C 1
ATOM 772 O O . ALA A 1 93 ? 3.921 -14.617 14.583 1.00 89.62 93 ALA A O 1
ATOM 773 N N . PHE A 1 94 ? 3.401 -13.280 12.857 1.00 85.31 94 PHE A N 1
ATOM 774 C CA . PHE A 1 94 ? 4.231 -12.147 13.252 1.00 85.31 94 PHE A CA 1
ATOM 775 C C . PHE A 1 94 ? 3.461 -10.843 13.030 1.00 85.31 94 PHE A C 1
ATOM 777 O O . PHE A 1 94 ? 2.628 -10.734 12.131 1.00 85.31 94 PHE A O 1
ATOM 784 N N . ALA A 1 95 ? 3.720 -9.848 13.875 1.00 80.06 95 ALA A N 1
ATOM 785 C CA . ALA A 1 95 ? 3.065 -8.549 13.811 1.00 80.06 95 ALA A CA 1
ATOM 786 C C . ALA A 1 95 ? 4.064 -7.432 14.113 1.00 80.06 95 ALA A C 1
ATOM 788 O O . ALA A 1 95 ? 4.956 -7.584 14.949 1.00 80.06 95 ALA A O 1
ATOM 789 N N . ILE A 1 96 ? 3.880 -6.285 13.463 1.00 73.56 96 ILE A N 1
ATOM 790 C CA . ILE A 1 96 ? 4.589 -5.058 13.820 1.00 73.56 96 ILE A CA 1
ATOM 791 C C . ILE A 1 96 ? 3.888 -4.476 15.049 1.00 73.56 96 ILE A C 1
ATOM 793 O O . ILE A 1 96 ? 2.720 -4.103 14.992 1.00 73.56 96 ILE A O 1
ATOM 797 N N . THR A 1 97 ? 4.595 -4.420 16.177 1.00 73.19 97 THR A N 1
ATOM 798 C CA . THR A 1 97 ? 4.069 -3.881 17.445 1.00 73.19 97 THR A CA 1
ATOM 799 C C . THR A 1 97 ? 4.278 -2.374 17.586 1.00 73.19 97 THR A C 1
ATOM 801 O O . THR A 1 97 ? 3.755 -1.753 18.513 1.00 73.19 97 THR A O 1
ATOM 804 N N . ILE A 1 98 ? 5.029 -1.774 16.661 1.00 68.62 98 ILE A N 1
ATOM 805 C CA . ILE A 1 98 ? 5.248 -0.333 16.603 1.00 68.62 98 ILE A CA 1
ATOM 806 C C . ILE A 1 98 ? 3.946 0.325 16.149 1.00 68.62 98 ILE A C 1
ATOM 808 O O . ILE A 1 98 ? 3.399 0.006 15.094 1.00 68.62 98 ILE A O 1
ATOM 812 N N . LYS A 1 99 ? 3.444 1.260 16.958 1.00 60.72 99 LYS A N 1
ATOM 813 C CA . LYS A 1 99 ? 2.323 2.108 16.558 1.00 60.72 99 LYS A CA 1
ATOM 814 C C . LYS A 1 99 ? 2.819 3.131 15.540 1.00 60.72 99 LYS A C 1
ATOM 816 O O . LYS A 1 99 ? 3.574 4.026 15.906 1.00 60.72 99 LYS A O 1
ATOM 821 N N . GLY A 1 100 ? 2.344 3.018 14.302 1.00 61.34 100 GLY A N 1
ATOM 822 C CA . GLY A 1 100 ? 2.594 3.994 13.244 1.00 61.34 100 GLY A CA 1
ATOM 823 C C . GLY A 1 100 ? 3.562 3.545 12.147 1.00 61.34 100 GLY A C 1
ATOM 824 O O . GLY A 1 100 ? 4.030 2.412 12.140 1.00 61.34 100 GLY A O 1
ATOM 825 N N . GLU A 1 101 ? 3.829 4.440 11.193 1.00 57.09 101 GLU A N 1
ATOM 826 C CA . GLU A 1 101 ? 4.914 4.315 10.221 1.00 57.09 101 GLU A CA 1
ATOM 827 C C . GLU A 1 101 ? 6.249 4.294 10.971 1.00 57.09 101 GLU A C 1
ATOM 829 O O . GLU A 1 101 ? 6.512 5.137 11.832 1.00 57.09 101 GLU A O 1
ATOM 834 N N . THR A 1 102 ? 7.087 3.312 10.654 1.00 58.72 102 THR A N 1
ATOM 835 C CA . THR A 1 102 ? 8.453 3.238 11.168 1.00 58.72 102 THR A CA 1
ATOM 836 C C . THR A 1 102 ? 9.269 4.418 10.648 1.00 58.72 102 THR A C 1
ATOM 838 O O . THR A 1 102 ? 9.034 4.892 9.534 1.00 58.72 102 THR A O 1
ATOM 841 N N . GLU A 1 103 ? 10.262 4.872 11.416 1.00 65.88 103 GLU A N 1
ATOM 842 C CA . GLU A 1 103 ? 11.276 5.788 10.883 1.00 65.88 103 GLU A CA 1
ATOM 843 C C . GLU A 1 103 ? 11.914 5.181 9.626 1.00 65.88 103 GLU A C 1
ATOM 845 O O . GLU A 1 103 ? 11.982 3.954 9.480 1.00 65.88 103 GLU A O 1
ATOM 850 N N . ALA A 1 104 ? 12.341 6.034 8.691 1.00 59.25 104 ALA A N 1
ATOM 851 C CA . ALA A 1 104 ? 12.999 5.577 7.478 1.00 59.25 104 ALA A CA 1
ATOM 852 C C . ALA A 1 104 ? 14.245 4.767 7.862 1.00 59.25 104 ALA A C 1
ATOM 854 O O . ALA A 1 104 ? 15.245 5.321 8.311 1.00 59.25 104 ALA A O 1
ATOM 855 N N . LEU A 1 105 ? 14.174 3.444 7.693 1.00 50.12 105 LEU A N 1
ATOM 856 C CA . LEU A 1 105 ? 15.286 2.541 7.993 1.00 50.12 105 LEU A CA 1
ATOM 857 C C . LEU A 1 105 ? 16.461 2.759 7.024 1.00 50.12 105 LEU A C 1
ATOM 859 O O . LEU A 1 105 ? 17.600 2.424 7.334 1.00 50.12 105 LEU A O 1
ATOM 863 N N . TYR A 1 106 ? 16.176 3.341 5.858 1.00 40.44 106 TYR A N 1
ATOM 864 C CA . TYR A 1 106 ? 17.153 3.723 4.855 1.00 40.44 106 TYR A CA 1
ATOM 865 C C . TYR A 1 106 ? 16.888 5.159 4.401 1.00 40.44 10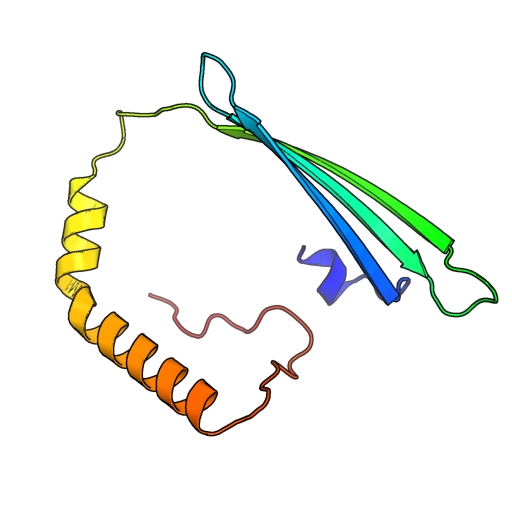6 TYR A C 1
ATOM 867 O O . TYR A 1 106 ? 15.801 5.475 3.914 1.00 40.44 106 TYR A O 1
ATOM 875 N N . MET A 1 107 ? 17.894 6.013 4.566 1.00 41.69 107 MET A N 1
ATOM 876 C CA . MET A 1 107 ? 17.989 7.322 3.929 1.00 41.69 107 MET A CA 1
ATOM 877 C C . MET A 1 107 ? 19.169 7.229 2.949 1.00 41.69 107 MET A C 1
ATOM 879 O O . MET A 1 107 ? 20.223 6.756 3.381 1.00 41.69 107 MET A O 1
ATOM 883 N N . PRO A 1 108 ? 18.990 7.578 1.662 1.00 48.03 108 PRO A N 1
ATOM 884 C CA . PRO A 1 108 ? 20.058 7.507 0.665 1.00 48.03 108 PRO A CA 1
ATOM 885 C C . PRO A 1 108 ? 21.245 8.419 0.996 1.00 48.03 108 PRO A C 1
ATOM 887 O O . PRO A 1 108 ? 21.032 9.464 1.657 1.00 48.03 108 PRO A O 1
#

Foldseek 3Di:
DQCCQPPDPPADDKPWDWDWAQDPFGIKIKIWIFGWHDPDPDIDTPDIDIDIDDDGDDDPDDCVVVVVVCVVCVVVVVVVVVVVVVVVVVDPDDDDPDRDDDDDPDDD

InterPro domains:
  IPR046715 Protein of unknown function DUF6607 [PF20311] (1-106)

Sequence (108 aa):
PRRDMTTRDDYHAINAMNRHVITPWGWVHEQDNSKIILSGDAPQILAREMGLNTYRRDDDFETEIATDYWSGTAEFWAGVRDHWSRIEAEHEAFAITIKGETEALYMP

pLDDT: mean 87.8, std 14.23, range [40.44, 98.19]

Organism: NCBI:txid1280948